Protein AF-A0A439KLD3-F1 (afdb_monomer_lite)

Radius of gyration: 15.27 Å; chains: 1; bounding box: 28×31×34 Å

Secondary structure (DSSP, 8-state):
-HHHHHTHHHHHHHHHHHHHHHHHHHHHHTPPPPHHHHHHHHHHHTT--GGG----

Foldseek 3Di:
DVVCVVCVVVVVVVVVVVLVVQQVVCVVVVHDGPPVVVVVVVCVVVVNDPVNDDDD

pLDDT: mean 89.46, std 10.87, range [53.56, 98.44]

Sequence (56 aa):
FQYLVNSWPTIVELISIYKRLRAFEATLEGAPLPEIDQNYLERERAGLRPEDQPVS

Structure (mmCIF, N/CA/C/O backbone):
data_AF-A0A439KLD3-F1
#
_entry.id   AF-A0A439KLD3-F1
#
loop_
_atom_site.group_PDB
_atom_site.id
_atom_site.type_symbol
_atom_site.label_atom_id
_atom_site.label_alt_id
_atom_site.label_comp_id
_atom_site.label_asym_id
_atom_site.label_entity_id
_atom_site.label_seq_id
_atom_site.pdbx_PDB_ins_code
_atom_site.Cartn_x
_atom_site.Cartn_y
_atom_site.Cartn_z
_atom_site.occupancy
_atom_site.B_iso_or_equiv
_atom_site.auth_seq_id
_atom_site.auth_comp_id
_atom_site.auth_asym_id
_atom_site.auth_atom_id
_atom_site.pdbx_PDB_model_num
ATOM 1 N N . PHE A 1 1 ? 12.141 1.975 -23.901 1.00 65.94 1 PHE A N 1
ATOM 2 C CA . PHE A 1 1 ? 11.978 0.726 -23.122 1.00 65.94 1 PHE A CA 1
ATOM 3 C C . PHE A 1 1 ? 13.050 0.564 -22.042 1.00 65.94 1 PHE A C 1
ATOM 5 O O . PHE A 1 1 ? 12.670 0.283 -20.918 1.00 65.94 1 PHE A O 1
ATOM 12 N N . GLN A 1 2 ? 14.338 0.830 -22.312 1.00 80.38 2 GLN A N 1
ATOM 13 C CA . GLN A 1 2 ? 15.415 0.719 -21.304 1.00 80.38 2 GLN A CA 1
ATOM 14 C C . GLN A 1 2 ? 15.205 1.553 -20.023 1.00 80.38 2 GLN A C 1
ATOM 16 O O . GLN A 1 2 ? 15.417 1.042 -18.933 1.00 80.38 2 GLN A O 1
ATOM 21 N N . TYR A 1 3 ? 14.720 2.799 -20.121 1.00 85.06 3 TYR A N 1
ATOM 22 C CA . TYR A 1 3 ? 14.481 3.640 -18.935 1.00 85.06 3 TYR A CA 1
ATOM 23 C C . TYR A 1 3 ? 13.468 3.023 -17.952 1.00 85.06 3 TYR A C 1
ATOM 25 O O . TYR A 1 3 ? 13.756 2.915 -16.768 1.00 85.06 3 TYR A O 1
ATOM 33 N N . LEU A 1 4 ? 12.320 2.541 -18.444 1.00 88.62 4 LEU A N 1
ATOM 34 C CA . LEU A 1 4 ? 11.294 1.917 -17.596 1.00 88.62 4 LEU A CA 1
ATOM 35 C C . LEU A 1 4 ? 11.780 0.616 -16.954 1.00 88.62 4 LEU A C 1
ATOM 37 O O . LEU A 1 4 ? 11.467 0.363 -15.798 1.00 88.62 4 LEU A O 1
ATOM 41 N N . VAL A 1 5 ? 12.559 -0.186 -17.687 1.00 92.38 5 VAL A N 1
ATOM 42 C CA . VAL A 1 5 ? 13.148 -1.424 -17.156 1.00 92.38 5 VAL A CA 1
ATOM 43 C C . VAL A 1 5 ? 14.159 -1.103 -16.053 1.00 92.38 5 VAL A C 1
ATOM 45 O O . VAL A 1 5 ? 14.107 -1.707 -14.987 1.00 92.38 5 VAL A O 1
ATOM 48 N N . ASN A 1 6 ? 15.018 -0.102 -16.260 1.00 94.50 6 ASN A N 1
ATOM 49 C CA . ASN A 1 6 ? 16.004 0.317 -15.261 1.00 94.50 6 ASN A CA 1
ATOM 50 C C . ASN A 1 6 ? 15.356 0.950 -14.020 1.00 94.50 6 ASN A C 1
ATOM 52 O O . ASN A 1 6 ? 15.879 0.816 -12.919 1.00 94.50 6 ASN A O 1
ATOM 56 N N . SER A 1 7 ? 14.211 1.616 -14.181 1.00 94.44 7 SER A N 1
ATOM 57 C CA . SER A 1 7 ? 13.448 2.213 -13.079 1.00 94.44 7 SER A CA 1
ATOM 58 C C . SER A 1 7 ? 12.418 1.266 -12.456 1.00 94.44 7 SER A C 1
ATOM 60 O O . SER A 1 7 ? 11.760 1.646 -11.488 1.00 94.44 7 SER A O 1
ATOM 62 N N . TRP A 1 8 ? 12.265 0.042 -12.974 1.00 96.38 8 TRP A N 1
ATOM 63 C CA . TRP A 1 8 ? 11.252 -0.908 -12.511 1.00 96.38 8 TRP A CA 1
ATOM 64 C C . TRP A 1 8 ? 11.309 -1.187 -10.997 1.00 96.38 8 TRP A C 1
ATOM 66 O O . TRP A 1 8 ? 10.256 -1.105 -10.360 1.00 96.38 8 TRP A O 1
ATOM 76 N N . PRO A 1 9 ? 12.483 -1.422 -10.370 1.00 96.56 9 PRO A N 1
ATOM 77 C CA . PRO A 1 9 ? 12.553 -1.634 -8.921 1.00 96.56 9 PRO A CA 1
ATOM 78 C C . PRO A 1 9 ? 12.020 -0.439 -8.120 1.00 96.56 9 PRO A C 1
ATOM 80 O O . PRO A 1 9 ? 11.241 -0.616 -7.187 1.00 96.56 9 PRO A O 1
ATOM 83 N N . THR A 1 10 ? 12.370 0.783 -8.531 1.00 97.50 10 THR A N 1
ATOM 84 C CA . THR A 1 10 ? 11.901 2.021 -7.892 1.00 97.50 10 THR A CA 1
ATOM 85 C C . THR A 1 10 ? 10.391 2.183 -8.020 1.00 97.50 10 THR A C 1
ATOM 87 O O . THR A 1 10 ? 9.724 2.580 -7.070 1.00 97.50 10 THR A O 1
ATOM 90 N N . ILE A 1 11 ? 9.823 1.855 -9.182 1.00 97.06 11 ILE A N 1
ATOM 91 C CA . ILE A 1 11 ? 8.371 1.913 -9.387 1.00 97.06 11 ILE A CA 1
ATOM 92 C C . ILE A 1 11 ? 7.662 0.965 -8.410 1.00 97.06 11 ILE A C 1
ATOM 94 O O . ILE A 1 11 ? 6.715 1.372 -7.737 1.00 97.06 11 ILE A O 1
ATOM 98 N N . VAL A 1 12 ? 8.141 -0.276 -8.283 1.00 97.19 12 VAL A N 1
ATOM 99 C CA . VAL A 1 12 ? 7.582 -1.262 -7.344 1.00 97.19 12 VAL A CA 1
ATOM 100 C C . VAL A 1 12 ? 7.718 -0.797 -5.890 1.00 97.19 12 VAL A C 1
ATOM 102 O O . VAL A 1 12 ? 6.782 -0.961 -5.102 1.00 97.19 12 VAL A O 1
ATOM 105 N N . GLU A 1 13 ? 8.843 -0.180 -5.530 1.00 98.25 13 GLU A N 1
ATOM 106 C CA . GLU A 1 13 ? 9.060 0.388 -4.198 1.00 98.25 13 GLU A CA 1
ATOM 107 C C . GLU A 1 13 ? 8.055 1.504 -3.885 1.00 98.25 13 GLU A C 1
ATOM 109 O O . GLU A 1 13 ? 7.382 1.458 -2.853 1.00 98.25 13 GLU A O 1
ATOM 114 N N . LEU A 1 14 ? 7.879 2.462 -4.798 1.00 98.44 14 LEU A N 1
ATOM 115 C CA . LEU A 1 14 ? 6.927 3.561 -4.628 1.00 98.44 14 LEU A CA 1
ATOM 116 C C . LEU A 1 14 ? 5.485 3.056 -4.518 1.00 98.44 14 LEU A C 1
ATOM 118 O O . LEU A 1 14 ? 4.740 3.514 -3.653 1.00 98.44 14 LEU A O 1
ATOM 122 N N . ILE A 1 15 ? 5.100 2.065 -5.329 1.00 97.69 15 ILE A N 1
ATOM 123 C CA . ILE A 1 15 ? 3.783 1.418 -5.227 1.00 97.69 15 ILE A CA 1
ATOM 124 C C . ILE A 1 15 ? 3.621 0.736 -3.859 1.00 97.69 15 ILE A C 1
ATOM 126 O O . ILE A 1 15 ? 2.554 0.816 -3.248 1.00 97.69 15 ILE A O 1
ATOM 130 N N . SER A 1 16 ? 4.674 0.093 -3.347 1.00 96.75 16 SER A N 1
ATOM 131 C CA . SER A 1 16 ? 4.658 -0.570 -2.037 1.00 96.75 16 SER A CA 1
ATOM 132 C C . SER A 1 16 ? 4.555 0.427 -0.878 1.00 96.75 16 SER A C 1
ATOM 134 O O . SER A 1 16 ? 3.867 0.164 0.108 1.00 96.75 16 SER A O 1
ATOM 136 N N . ILE A 1 17 ? 5.215 1.584 -0.984 1.00 97.50 17 ILE A N 1
ATOM 137 C CA . ILE A 1 17 ? 5.083 2.690 -0.025 1.00 97.50 17 ILE A CA 1
ATOM 138 C C . ILE A 1 17 ? 3.658 3.245 -0.060 1.00 97.50 17 ILE A C 1
ATOM 140 O O . ILE A 1 17 ? 3.022 3.332 0.988 1.00 97.50 17 ILE A O 1
ATOM 144 N N . TYR A 1 18 ? 3.134 3.547 -1.249 1.00 97.44 18 TYR A N 1
ATOM 145 C CA . TYR A 1 18 ? 1.776 4.061 -1.424 1.00 97.44 18 TYR A CA 1
ATOM 146 C C . TYR A 1 18 ? 0.727 3.151 -0.771 1.00 97.44 18 TYR A C 1
ATOM 148 O O . TYR A 1 18 ? -0.095 3.626 0.008 1.00 97.44 18 TYR A O 1
ATOM 156 N N . LYS A 1 19 ? 0.788 1.836 -1.021 1.00 96.00 19 LYS A N 1
ATOM 157 C CA . LYS A 1 19 ? -0.153 0.870 -0.430 1.00 96.00 19 LYS A CA 1
ATOM 158 C C . LYS A 1 19 ? -0.130 0.896 1.099 1.00 96.00 19 LYS A C 1
ATOM 160 O O . LYS A 1 19 ? -1.185 0.959 1.723 1.00 96.00 19 LYS A O 1
ATOM 165 N N . ARG A 1 20 ? 1.064 0.914 1.703 1.00 96.44 20 ARG A N 1
ATOM 166 C CA . ARG A 1 20 ? 1.209 0.979 3.166 1.00 96.44 20 ARG A CA 1
ATOM 167 C C . ARG A 1 20 ? 0.683 2.288 3.743 1.00 96.44 20 ARG A C 1
ATOM 169 O O . ARG A 1 20 ? 0.026 2.258 4.777 1.00 96.44 20 ARG A O 1
ATOM 176 N N . LEU A 1 21 ? 0.940 3.416 3.078 1.00 98.06 21 LEU A N 1
ATOM 177 C CA . LEU A 1 21 ? 0.405 4.712 3.501 1.00 98.06 21 LEU A CA 1
ATOM 178 C C . LEU A 1 21 ? -1.125 4.727 3.445 1.00 98.06 21 LEU A C 1
ATOM 180 O O . LEU A 1 21 ? -1.754 5.156 4.403 1.00 98.06 21 LEU A O 1
ATOM 184 N N . ARG A 1 22 ? -1.731 4.179 2.387 1.00 96.31 22 ARG A N 1
ATOM 185 C CA . ARG A 1 22 ? -3.195 4.090 2.275 1.00 96.31 22 ARG A CA 1
ATOM 186 C C . ARG A 1 22 ? -3.828 3.210 3.347 1.00 96.31 22 ARG A C 1
ATOM 188 O O . ARG A 1 22 ? -4.850 3.594 3.906 1.00 96.31 22 ARG A O 1
ATOM 195 N N . ALA A 1 23 ? -3.232 2.057 3.651 1.00 95.94 23 ALA A N 1
ATOM 196 C CA . ALA A 1 23 ? -3.697 1.221 4.755 1.00 95.94 23 ALA A CA 1
ATOM 197 C C . ALA A 1 23 ? -3.575 1.958 6.100 1.00 95.94 23 ALA A C 1
ATOM 199 O O . ALA A 1 23 ? -4.504 1.933 6.901 1.00 95.94 23 ALA A O 1
ATOM 200 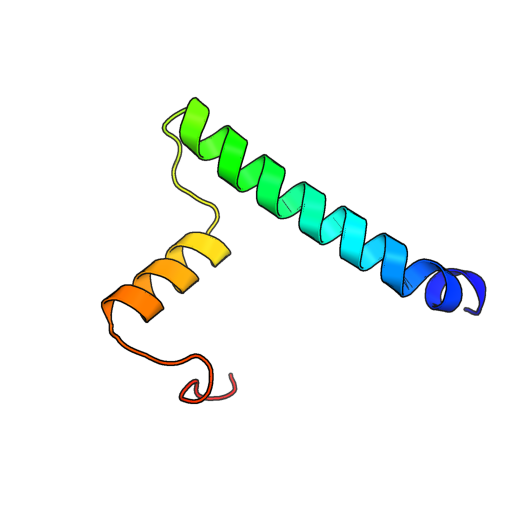N N . PHE A 1 24 ? -2.466 2.667 6.322 1.00 96.62 24 PHE A N 1
ATOM 201 C CA . PHE A 1 24 ? -2.253 3.465 7.527 1.00 96.62 24 PHE A CA 1
ATOM 202 C C . PHE A 1 24 ? -3.279 4.601 7.673 1.00 96.62 24 PHE A C 1
ATOM 204 O O . PHE A 1 24 ? -3.904 4.724 8.723 1.00 96.62 24 PHE A O 1
ATOM 211 N N . GLU A 1 25 ? -3.518 5.388 6.626 1.00 98.06 25 GLU A N 1
ATOM 212 C CA . GLU A 1 25 ? -4.537 6.449 6.624 1.00 98.06 25 GLU A CA 1
ATOM 213 C C . GLU A 1 25 ? -5.929 5.903 6.968 1.00 98.06 25 GLU A C 1
ATOM 215 O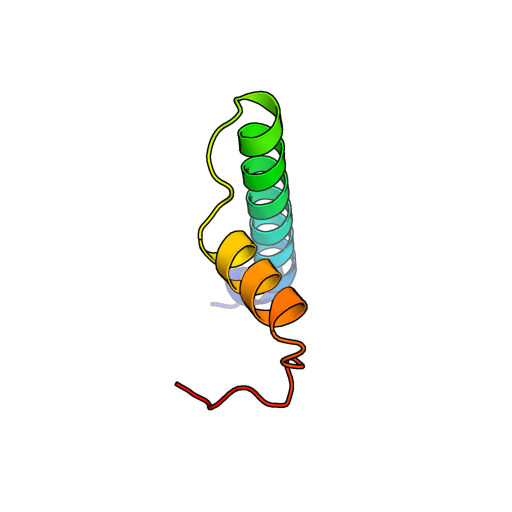 O . GLU A 1 25 ? -6.607 6.462 7.829 1.00 98.06 25 GLU A O 1
ATOM 220 N N . ALA A 1 26 ? -6.316 4.757 6.394 1.00 97.31 26 ALA A N 1
ATOM 221 C CA . ALA A 1 26 ? -7.589 4.114 6.716 1.00 97.31 26 ALA A CA 1
ATOM 222 C C . ALA A 1 26 ? -7.717 3.780 8.214 1.00 97.31 26 ALA A C 1
ATOM 224 O O . ALA A 1 26 ? -8.784 3.972 8.796 1.00 97.31 26 ALA A O 1
ATOM 225 N N . THR A 1 27 ? -6.626 3.352 8.868 1.00 95.25 27 THR A N 1
ATOM 226 C CA . THR A 1 27 ? -6.641 3.095 10.321 1.00 95.25 27 THR A CA 1
ATOM 227 C C . THR A 1 27 ? -6.839 4.360 11.156 1.00 95.25 27 THR A C 1
ATOM 229 O O . THR A 1 27 ? -7.507 4.296 12.186 1.00 95.25 27 THR A O 1
ATOM 232 N N . LEU A 1 28 ? -6.306 5.508 10.720 1.00 96.88 28 LEU A N 1
ATOM 233 C CA . LEU A 1 28 ? -6.479 6.787 11.417 1.00 96.88 28 LEU A CA 1
ATOM 234 C C . LEU A 1 28 ? -7.890 7.354 11.250 1.00 96.88 28 LEU A C 1
ATOM 236 O O . LEU A 1 28 ? -8.445 7.919 12.188 1.00 96.88 28 LEU A O 1
ATOM 240 N N . GLU A 1 29 ? -8.469 7.194 10.063 1.00 97.25 29 GLU A N 1
ATOM 241 C CA . GLU A 1 29 ? -9.802 7.702 9.728 1.00 97.25 29 GLU A CA 1
ATOM 242 C C . GLU A 1 29 ? -10.934 6.770 10.195 1.00 97.25 29 GLU A C 1
ATOM 244 O O . GLU A 1 29 ? -12.108 7.119 10.086 1.00 97.25 29 GLU A O 1
ATOM 249 N N . GLY A 1 30 ? -1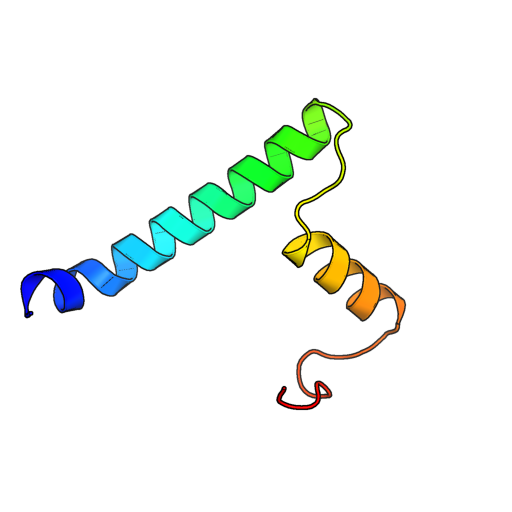0.606 5.577 10.708 1.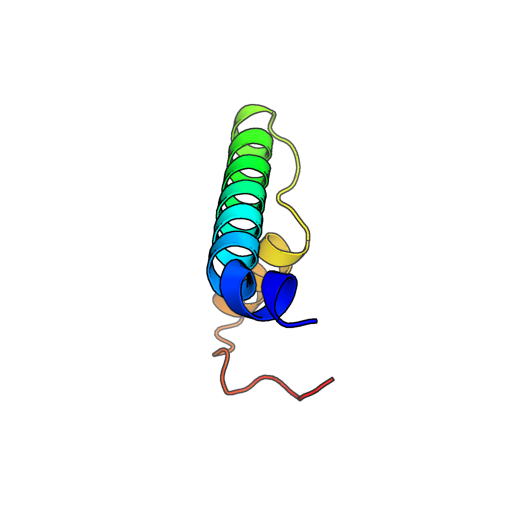00 95.69 30 GLY A N 1
ATOM 250 C CA . GLY A 1 30 ? -11.592 4.541 11.027 1.00 95.69 30 GLY A CA 1
ATOM 251 C C . GLY A 1 30 ? -12.301 3.984 9.786 1.00 95.69 30 GLY A C 1
ATOM 252 O O . GLY A 1 30 ? -13.396 3.429 9.889 1.00 95.69 30 GLY A O 1
ATOM 253 N N . ALA A 1 31 ? -11.695 4.150 8.612 1.00 95.69 31 ALA A N 1
ATOM 254 C CA . ALA A 1 31 ? -12.194 3.647 7.344 1.00 95.69 31 ALA A CA 1
ATOM 255 C C . ALA A 1 31 ? -11.856 2.152 7.179 1.00 95.69 31 ALA A C 1
ATOM 257 O O . ALA A 1 31 ? -10.909 1.648 7.794 1.00 95.69 31 ALA A O 1
ATOM 258 N N . PRO A 1 32 ? -12.602 1.409 6.341 1.00 95.56 32 PRO A N 1
ATOM 259 C CA . PRO A 1 32 ? -12.229 0.039 6.015 1.00 95.56 32 PRO A CA 1
ATOM 260 C C . PRO A 1 32 ? -10.840 -0.008 5.362 1.00 95.56 32 PRO A C 1
ATOM 262 O O . PRO A 1 32 ? -10.489 0.857 4.557 1.00 95.56 32 PRO A O 1
ATOM 265 N N . LEU A 1 33 ? -10.060 -1.046 5.684 1.00 95.25 33 LEU A N 1
ATOM 266 C CA . LEU A 1 33 ? -8.774 -1.299 5.027 1.00 95.25 33 LEU A CA 1
ATOM 267 C C . LEU A 1 33 ? -8.964 -1.490 3.512 1.00 95.25 33 LEU A C 1
ATOM 269 O O . LEU A 1 33 ? -10.043 -1.898 3.085 1.00 95.25 33 LEU A O 1
ATOM 273 N N . PRO A 1 34 ? -7.943 -1.251 2.677 1.00 94.44 34 PRO A N 1
ATOM 274 C CA . PRO A 1 34 ? -8.018 -1.595 1.262 1.00 94.44 34 PRO A CA 1
ATOM 275 C C . PRO A 1 34 ? -8.355 -3.080 1.045 1.00 94.44 34 PRO A C 1
ATOM 277 O O . PRO A 1 34 ? -7.960 -3.940 1.830 1.00 94.44 34 PRO A O 1
ATOM 280 N N . GLU A 1 35 ? -9.054 -3.393 -0.048 1.00 92.94 35 GLU A N 1
ATOM 281 C CA . GLU A 1 35 ? -9.532 -4.751 -0.364 1.00 92.94 35 GLU A CA 1
ATOM 282 C C . GLU A 1 35 ? -8.414 -5.805 -0.316 1.00 92.94 35 GLU A C 1
ATOM 284 O O . GLU A 1 35 ? -8.592 -6.893 0.222 1.00 92.94 35 GLU A O 1
ATOM 289 N N . ILE A 1 36 ? -7.221 -5.469 -0.816 1.00 89.88 36 ILE A N 1
ATOM 290 C CA . ILE A 1 36 ? -6.070 -6.379 -0.805 1.00 89.88 36 ILE A CA 1
ATOM 291 C C . ILE A 1 36 ? -5.662 -6.793 0.617 1.00 89.88 36 ILE A C 1
ATOM 293 O O . ILE A 1 36 ? -5.305 -7.951 0.839 1.00 89.88 36 ILE A O 1
ATOM 297 N N . ASP A 1 37 ? -5.747 -5.863 1.569 1.00 92.00 37 ASP A N 1
ATOM 298 C CA . ASP A 1 37 ? -5.411 -6.080 2.972 1.00 92.00 37 ASP A CA 1
ATOM 299 C C . ASP A 1 37 ? -6.533 -6.847 3.684 1.00 92.00 37 ASP A C 1
ATOM 301 O O . ASP A 1 37 ? -6.252 -7.754 4.465 1.00 92.00 37 ASP A O 1
ATOM 305 N N . GLN A 1 38 ? -7.801 -6.557 3.364 1.00 93.75 38 GLN A N 1
ATOM 306 C CA . GLN A 1 38 ? -8.943 -7.341 3.853 1.00 93.75 38 GLN A CA 1
ATOM 307 C C . GLN A 1 38 ? -8.830 -8.805 3.415 1.00 93.75 38 GLN A C 1
ATOM 309 O O . GLN A 1 38 ? -8.826 -9.702 4.256 1.00 93.75 38 GLN A O 1
ATOM 314 N N . ASN A 1 39 ? -8.616 -9.038 2.118 1.00 92.00 39 ASN A N 1
ATOM 315 C CA . ASN A 1 39 ? -8.455 -10.371 1.544 1.00 92.00 39 ASN A CA 1
ATOM 316 C C . ASN A 1 39 ? -7.257 -11.111 2.156 1.00 92.00 39 ASN A C 1
ATOM 318 O O . ASN A 1 39 ? -7.301 -12.326 2.335 1.00 92.00 39 ASN A O 1
ATOM 322 N N . TYR A 1 40 ? -6.166 -10.404 2.469 1.00 88.38 40 TYR A N 1
ATOM 323 C CA . TYR A 1 40 ? -5.025 -10.991 3.173 1.00 88.38 40 TYR A CA 1
ATOM 324 C C . TYR A 1 40 ? -5.406 -11.447 4.586 1.00 88.38 40 TYR A C 1
ATOM 326 O O . TYR A 1 40 ? -5.166 -12.600 4.937 1.00 88.38 40 TYR A O 1
ATOM 334 N N . LEU A 1 41 ? -6.064 -10.588 5.366 1.00 90.50 41 LEU A N 1
ATOM 335 C CA . LEU A 1 41 ? -6.494 -10.913 6.728 1.00 90.50 41 LEU A CA 1
ATOM 336 C C . LEU A 1 41 ? -7.527 -12.043 6.775 1.00 90.50 41 LEU A C 1
ATOM 338 O O . LEU A 1 41 ? -7.499 -12.863 7.690 1.00 90.50 41 LEU A O 1
ATOM 342 N N . GLU A 1 42 ? -8.442 -12.101 5.811 1.00 91.50 42 GLU A N 1
ATOM 343 C CA . GLU A 1 42 ? -9.418 -13.188 5.699 1.00 91.50 42 GLU A CA 1
ATOM 344 C C . GLU A 1 42 ? -8.741 -14.538 5.462 1.00 91.50 42 GLU A C 1
ATOM 346 O O . GLU A 1 42 ? -9.101 -15.522 6.110 1.00 91.50 42 GLU A O 1
ATOM 351 N N . ARG A 1 43 ? -7.712 -14.581 4.606 1.00 87.38 43 ARG A N 1
ATOM 352 C CA . ARG A 1 43 ? -6.916 -15.798 4.386 1.00 87.38 43 ARG A CA 1
ATOM 353 C C . ARG A 1 43 ? -6.173 -16.236 5.641 1.00 87.38 43 ARG A C 1
ATOM 355 O O . ARG A 1 43 ? -6.252 -17.408 6.000 1.00 87.38 43 ARG A O 1
ATOM 362 N N . GLU A 1 44 ? -5.519 -15.301 6.330 1.00 87.69 44 GLU A N 1
ATOM 363 C CA . GLU A 1 44 ? -4.815 -15.581 7.588 1.00 87.69 44 GLU A CA 1
ATOM 364 C C . GLU A 1 44 ? -5.778 -16.137 8.648 1.00 87.69 44 GLU A C 1
ATOM 366 O O . GLU A 1 44 ? -5.478 -17.129 9.311 1.00 87.69 44 GLU A O 1
ATOM 371 N N . ARG A 1 45 ? -6.986 -15.565 8.764 1.00 89.81 45 ARG A N 1
ATOM 372 C CA . ARG A 1 45 ? -8.037 -16.076 9.665 1.00 89.81 45 ARG A CA 1
ATOM 373 C C . ARG A 1 45 ? -8.536 -17.464 9.271 1.00 89.81 45 ARG A C 1
ATOM 375 O O . ARG A 1 45 ? -8.881 -18.247 10.151 1.00 89.81 45 ARG A O 1
ATOM 382 N N . ALA A 1 46 ? -8.588 -17.760 7.976 1.00 89.12 46 ALA A N 1
ATOM 383 C CA . ALA A 1 46 ? -8.961 -19.070 7.456 1.00 89.12 46 ALA A CA 1
ATOM 384 C C . ALA A 1 46 ? -7.827 -20.111 7.562 1.00 89.12 46 ALA A C 1
ATOM 386 O O . ALA A 1 46 ? -8.054 -21.280 7.256 1.00 89.12 46 ALA A O 1
ATOM 387 N N . GLY A 1 47 ? -6.617 -19.709 7.979 1.00 87.06 47 GLY A N 1
ATOM 388 C CA . GLY A 1 47 ? -5.439 -20.578 8.025 1.00 87.06 47 GLY A CA 1
ATOM 389 C C . GLY A 1 47 ? -4.943 -21.014 6.641 1.00 87.06 47 GLY A C 1
ATOM 390 O O . GLY A 1 47 ? -4.213 -21.998 6.536 1.00 87.06 47 GLY A O 1
ATOM 391 N N . LEU A 1 48 ? -5.358 -20.313 5.580 1.00 81.12 48 LEU A N 1
ATOM 392 C CA . LEU A 1 48 ? -4.968 -20.615 4.206 1.00 81.12 48 LEU A CA 1
ATOM 393 C C . LEU A 1 48 ? -3.603 -20.002 3.933 1.00 81.12 48 LEU A C 1
ATOM 395 O O . LEU A 1 48 ? -3.454 -18.779 3.885 1.00 81.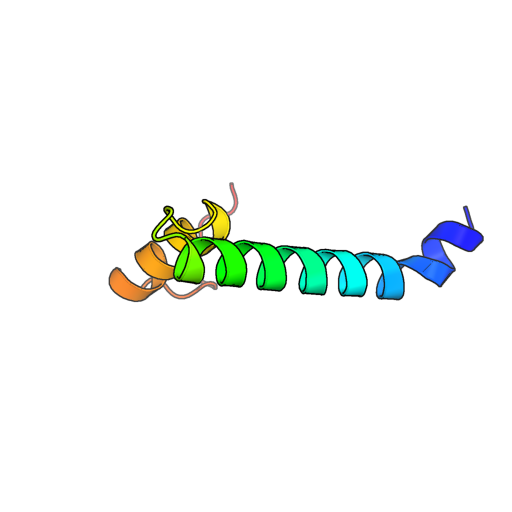12 48 LEU A O 1
ATOM 399 N N . ARG A 1 49 ? -2.608 -20.865 3.741 1.00 77.69 49 ARG A N 1
ATOM 400 C CA . ARG A 1 49 ? -1.257 -20.418 3.433 1.00 77.69 49 ARG A CA 1
ATOM 401 C C . ARG A 1 49 ? -1.213 -19.887 1.994 1.00 77.69 49 ARG A C 1
ATOM 403 O O . ARG A 1 49 ? -1.942 -20.400 1.141 1.00 77.69 49 ARG A O 1
ATOM 410 N N . PRO A 1 50 ? -0.376 -18.882 1.690 1.00 71.19 50 PRO A N 1
ATOM 411 C CA . PRO A 1 50 ? -0.282 -18.310 0.345 1.00 71.19 50 PRO A CA 1
ATOM 412 C C . PRO A 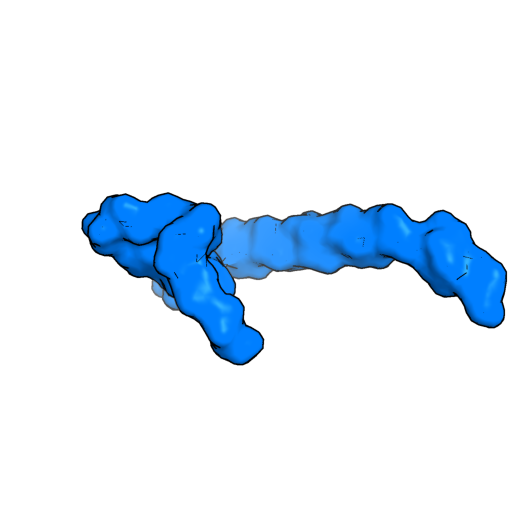1 50 ? -0.001 -19.346 -0.754 1.00 71.19 50 PRO A C 1
ATOM 414 O O . PRO A 1 50 ? -0.472 -19.186 -1.877 1.00 71.19 50 PRO A O 1
ATOM 417 N N . GLU A 1 51 ? 0.737 -20.412 -0.437 1.00 77.69 51 GLU A N 1
ATOM 418 C CA . GLU A 1 51 ? 1.060 -21.504 -1.360 1.00 77.69 51 GLU A CA 1
ATOM 419 C C . GLU A 1 51 ? -0.131 -22.396 -1.744 1.00 77.69 51 GLU A C 1
ATOM 421 O O . GLU A 1 51 ? -0.081 -23.059 -2.777 1.00 77.69 51 GLU A O 1
ATOM 426 N N . ASP A 1 52 ? -1.200 -22.402 -0.946 1.00 76.81 52 ASP A N 1
ATOM 427 C CA . ASP A 1 52 ? -2.378 -23.250 -1.160 1.00 76.81 52 ASP A CA 1
ATOM 428 C C . ASP A 1 52 ? -3.441 -22.543 -2.031 1.00 76.81 52 ASP A C 1
ATOM 430 O O . ASP A 1 52 ? -4.576 -23.007 -2.164 1.00 76.81 52 ASP A O 1
ATOM 434 N N . GLN A 1 53 ? -3.092 -21.392 -2.619 1.00 66.62 53 GLN A N 1
ATOM 435 C CA . GLN A 1 53 ? -4.015 -20.563 -3.381 1.00 66.62 53 GLN A CA 1
ATOM 436 C C . GLN A 1 53 ? -4.248 -21.142 -4.790 1.00 66.62 53 GLN A C 1
ATOM 438 O O . GLN A 1 53 ? -3.287 -21.347 -5.538 1.00 66.62 53 GLN A O 1
ATOM 443 N N . PRO A 1 54 ? -5.508 -21.380 -5.207 1.00 61.44 54 PRO A N 1
ATOM 444 C CA . PRO A 1 54 ? -5.788 -21.735 -6.589 1.00 61.44 54 PRO A CA 1
ATOM 445 C C . PRO A 1 54 ? -5.426 -20.547 -7.484 1.00 61.44 54 PRO A C 1
ATOM 447 O O . PRO A 1 54 ? -5.888 -19.426 -7.260 1.00 61.44 54 PRO A O 1
ATOM 450 N N . VAL A 1 55 ? -4.583 -20.792 -8.488 1.00 58.62 55 VAL A N 1
ATOM 451 C CA . VAL A 1 55 ? -4.243 -19.788 -9.503 1.00 58.62 55 VAL A CA 1
ATOM 452 C C . VAL A 1 55 ? -5.544 -19.399 -10.206 1.00 58.62 55 VAL A C 1
ATOM 454 O O . VAL A 1 55 ? -6.198 -20.262 -10.793 1.00 58.62 55 VAL A O 1
ATOM 457 N N . SER A 1 56 ? -5.958 -18.140 -10.055 1.00 53.56 56 SER A N 1
ATOM 458 C CA . SER A 1 56 ? -7.140 -17.579 -10.727 1.00 53.56 56 SER A CA 1
ATOM 459 C C . SER A 1 56 ? -6.796 -17.083 -12.122 1.00 53.56 56 SER A C 1
ATOM 461 O O . SER A 1 56 ? -5.677 -16.542 -12.285 1.00 53.56 56 SER A O 1
#